Protein AF-W2N3L4-F1 (afdb_monomer)

InterPro domains:
  IPR024752 Myb/SANT-like domain [PF12776] (2-59)

Foldseek 3Di:
DVVVCVVVVHDDDPVRVVVVVVVVVLVVVVVVVQVVDPAWDADPVVRAIDHDPVSVVVVLVVVVVVDPDNVSVPDPPPPSPVVVVVPD

Mean predicted aligned error: 10.3 Å

pLDDT: mean 71.67, std 19.05, range [34.03, 95.69]

Structure (mmCIF, N/CA/C/O backbone):
data_AF-W2N3L4-F1
#
_entry.id   AF-W2N3L4-F1
#
loop_
_atom_site.group_PDB
_atom_site.id
_atom_site.type_symbol
_atom_site.label_atom_id
_atom_site.label_alt_id
_atom_site.label_comp_id
_atom_site.label_asym_id
_atom_site.label_entity_id
_atom_site.label_seq_id
_atom_site.pdbx_PDB_ins_code
_atom_site.Cartn_x
_atom_site.Cartn_y
_atom_site.Cartn_z
_atom_site.occupancy
_atom_site.B_iso_or_equiv
_atom_site.auth_seq_id
_atom_site.auth_comp_id
_atom_site.auth_asym_id
_atom_site.auth_atom_id
_atom_site.pdbx_PDB_model_num
ATOM 1 N N . LEU A 1 1 ? -16.926 6.044 14.383 1.00 85.56 1 LEU A N 1
ATOM 2 C CA . LEU A 1 1 ? -16.402 4.704 14.746 1.00 85.56 1 LEU A CA 1
ATOM 3 C C . LEU A 1 1 ? -17.504 3.650 14.687 1.00 85.56 1 LEU A C 1
ATOM 5 O O . LEU A 1 1 ? -17.391 2.758 13.864 1.00 85.56 1 LEU A O 1
ATOM 9 N N . ALA A 1 2 ? -18.583 3.789 15.469 1.00 89.62 2 ALA A N 1
ATOM 10 C CA . ALA A 1 2 ? -19.698 2.834 15.481 1.00 89.62 2 ALA A CA 1
ATOM 11 C C . ALA A 1 2 ? -20.339 2.609 14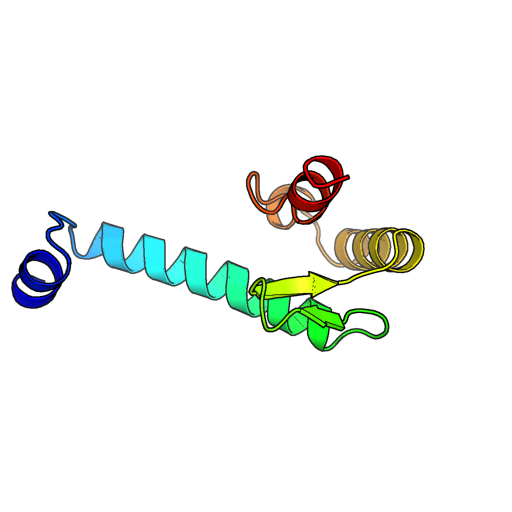.097 1.00 89.62 2 ALA A C 1
ATOM 13 O O . ALA A 1 2 ? -20.500 1.467 13.692 1.00 89.62 2 ALA A O 1
ATOM 14 N N . ALA A 1 3 ? -20.605 3.673 13.327 1.00 92.94 3 ALA A N 1
ATOM 15 C CA . ALA A 1 3 ? -21.162 3.550 11.974 1.00 92.94 3 ALA A CA 1
ATOM 16 C C . ALA A 1 3 ? -20.241 2.798 10.991 1.00 92.94 3 ALA A C 1
ATOM 18 O O . ALA A 1 3 ? -20.715 1.983 10.211 1.00 92.94 3 ALA A O 1
ATOM 19 N N . PHE A 1 4 ? -18.924 3.030 11.055 1.00 89.88 4 PHE A N 1
ATOM 20 C CA . PHE A 1 4 ? -17.939 2.298 10.247 1.00 89.88 4 PHE A CA 1
ATOM 21 C C . PHE A 1 4 ? -17.915 0.816 10.636 1.00 89.88 4 PHE A C 1
ATOM 23 O O . PHE A 1 4 ? -18.037 -0.059 9.786 1.00 89.88 4 PHE A O 1
ATOM 30 N N . ASN A 1 5 ? -17.815 0.548 11.937 1.00 92.00 5 ASN A N 1
ATOM 31 C CA . ASN A 1 5 ? -17.792 -0.803 12.480 1.00 92.00 5 ASN A CA 1
ATOM 32 C C . ASN A 1 5 ? -19.075 -1.575 12.134 1.00 92.00 5 ASN A C 1
ATOM 34 O O . ASN A 1 5 ? -18.986 -2.722 11.722 1.00 92.00 5 ASN A O 1
ATOM 38 N N . ASN A 1 6 ? -20.245 -0.935 12.201 1.00 95.06 6 ASN A N 1
ATOM 39 C CA . ASN A 1 6 ? -21.509 -1.545 11.791 1.00 95.06 6 ASN A CA 1
ATOM 40 C C . ASN A 1 6 ? -21.553 -1.784 10.270 1.00 95.06 6 ASN A C 1
ATOM 42 O O . ASN A 1 6 ? -21.765 -2.904 9.822 1.00 95.06 6 ASN A O 1
ATOM 46 N N . ARG A 1 7 ? -21.242 -0.766 9.458 1.00 94.94 7 ARG A N 1
ATOM 47 C CA . ARG A 1 7 ? -21.278 -0.879 7.990 1.00 94.94 7 ARG A CA 1
ATOM 48 C C . ARG A 1 7 ? -20.386 -1.998 7.453 1.00 94.94 7 ARG A C 1
ATOM 50 O O . ARG A 1 7 ? -20.788 -2.702 6.537 1.00 94.94 7 ARG A O 1
ATOM 57 N N . PHE A 1 8 ? -19.184 -2.139 8.002 1.00 90.38 8 PHE A N 1
ATOM 58 C CA . PHE A 1 8 ? -18.208 -3.130 7.546 1.00 90.38 8 PHE A CA 1
ATOM 59 C C . PHE A 1 8 ? -18.189 -4.396 8.408 1.00 90.38 8 PHE A C 1
ATOM 61 O O . PHE A 1 8 ? -17.314 -5.234 8.215 1.00 90.38 8 PHE A O 1
ATOM 68 N N . GLN A 1 9 ? -19.114 -4.528 9.367 1.00 93.44 9 GLN A N 1
ATOM 69 C CA . GLN A 1 9 ? -19.174 -5.650 10.311 1.00 93.44 9 GLN A CA 1
ATOM 70 C C . GLN A 1 9 ? -17.820 -5.914 11.002 1.00 93.44 9 GLN A C 1
ATOM 72 O O . GLN A 1 9 ? -17.367 -7.045 11.155 1.00 93.44 9 GLN A O 1
ATOM 77 N N . THR A 1 10 ? -17.142 -4.840 11.418 1.00 92.06 10 THR A N 1
ATOM 78 C CA . THR A 1 10 ? -15.834 -4.890 12.086 1.00 92.06 10 THR A CA 1
ATOM 79 C C . THR A 1 10 ? -15.909 -4.387 13.525 1.00 92.06 10 THR A C 1
ATOM 81 O O . THR A 1 10 ? -16.835 -3.683 13.918 1.00 92.06 10 THR A O 1
ATOM 84 N N . LYS A 1 11 ? -14.900 -4.718 14.337 1.00 92.25 11 LYS A N 1
ATOM 85 C CA . LYS A 1 11 ? -14.728 -4.190 15.701 1.00 92.25 11 LYS A CA 1
ATOM 86 C C . LYS A 1 11 ? -13.368 -3.510 15.844 1.00 92.25 11 LYS A C 1
ATOM 88 O O . LYS A 1 11 ? -12.542 -3.921 16.652 1.00 92.25 11 LYS A O 1
ATOM 93 N N . LEU A 1 12 ? -13.112 -2.494 15.019 1.00 92.44 12 LEU A N 1
ATOM 94 C CA . LEU A 1 12 ? -11.839 -1.773 15.041 1.00 92.44 12 LEU A CA 1
ATOM 95 C C . LEU A 1 12 ? -11.878 -0.576 15.992 1.00 92.44 12 LEU A C 1
ATOM 97 O O . LEU A 1 12 ? -12.894 0.112 16.125 1.00 92.44 12 LEU A O 1
ATOM 101 N N . SER A 1 13 ? -10.739 -0.296 16.620 1.00 95.69 13 SER A N 1
ATOM 102 C CA . SER A 1 13 ? -10.483 0.950 17.336 1.00 95.69 13 SER A CA 1
ATOM 103 C C . SER A 1 13 ? -10.104 2.072 16.363 1.00 95.69 13 SER A C 1
ATOM 105 O O . SER A 1 13 ? -9.666 1.836 15.232 1.00 95.69 13 SER A O 1
ATOM 107 N N . ARG A 1 14 ? -10.204 3.332 16.811 1.00 92.75 14 ARG A N 1
ATOM 108 C CA . ARG A 1 14 ? -9.749 4.487 16.013 1.00 92.75 14 ARG A CA 1
ATOM 109 C C . ARG A 1 14 ? -8.280 4.365 15.599 1.00 92.75 14 ARG A C 1
ATOM 111 O O . ARG A 1 14 ? -7.939 4.735 14.479 1.00 92.75 14 ARG A O 1
ATOM 118 N N . GLN A 1 15 ? -7.421 3.851 16.478 1.00 94.75 15 GLN A N 1
ATOM 119 C CA . GLN A 1 15 ? -5.995 3.691 16.196 1.00 94.75 15 GLN A CA 1
ATOM 120 C C . GLN A 1 15 ? -5.740 2.608 15.145 1.00 94.75 15 GLN A C 1
ATOM 122 O O . GLN A 1 15 ? -4.941 2.823 14.238 1.00 94.75 15 GLN A O 1
ATOM 127 N N . GLN A 1 16 ? -6.467 1.489 15.202 1.00 91.75 16 GLN A N 1
ATOM 128 C CA . GLN A 1 16 ? -6.370 0.431 14.193 1.00 91.75 16 GLN A CA 1
ATOM 129 C C . GLN A 1 16 ? -6.821 0.921 12.811 1.00 91.75 16 GLN A C 1
ATOM 131 O O . GLN A 1 16 ? -6.168 0.624 11.814 1.00 91.75 16 GLN A O 1
ATOM 136 N N . ILE A 1 17 ? -7.889 1.724 12.744 1.00 92.06 17 ILE A N 1
ATOM 137 C CA . ILE A 1 17 ? -8.333 2.347 11.487 1.00 92.06 17 ILE A CA 1
ATOM 138 C C . ILE A 1 17 ? -7.266 3.307 10.951 1.00 92.06 17 ILE A C 1
ATOM 140 O O . ILE A 1 17 ? -6.928 3.239 9.771 1.00 92.06 17 ILE A O 1
ATOM 144 N N . LYS A 1 18 ? -6.694 4.168 11.807 1.00 92.31 18 LYS A N 1
ATOM 145 C CA . LYS A 1 18 ? -5.603 5.073 11.409 1.00 92.31 18 LYS A CA 1
ATOM 146 C C . LYS A 1 18 ? -4.400 4.303 10.865 1.00 92.31 18 LYS A C 1
ATOM 148 O O . LYS A 1 18 ? -3.905 4.648 9.802 1.00 92.31 18 LYS A O 1
ATOM 153 N N . SER A 1 19 ? -3.968 3.250 11.556 1.00 90.44 19 SER A N 1
ATOM 154 C CA . SER A 1 19 ? -2.848 2.407 11.128 1.00 90.44 19 SER A CA 1
ATOM 155 C C . SER A 1 19 ? -3.104 1.771 9.757 1.00 90.44 19 SER A C 1
ATOM 157 O O . SER A 1 19 ? -2.262 1.883 8.868 1.00 90.44 19 SER A O 1
ATOM 159 N N . LYS A 1 20 ? -4.297 1.199 9.540 1.00 88.88 20 LYS A N 1
ATOM 160 C CA . LYS A 1 20 ? -4.693 0.645 8.235 1.00 88.88 20 LYS A CA 1
ATOM 161 C C . LYS A 1 20 ? -4.702 1.705 7.135 1.00 88.88 20 LYS A C 1
ATOM 163 O O . LYS A 1 20 ? -4.200 1.447 6.048 1.00 88.88 20 LYS A O 1
ATOM 168 N N . LEU A 1 21 ? -5.227 2.898 7.413 1.00 90.31 21 LEU A N 1
ATOM 169 C CA . LEU A 1 21 ? -5.229 3.996 6.446 1.00 90.31 21 LEU A CA 1
ATOM 170 C C . LEU A 1 21 ? -3.806 4.448 6.096 1.00 90.31 21 LEU A C 1
ATOM 172 O O . LEU A 1 21 ? -3.524 4.704 4.931 1.00 90.31 21 LEU A O 1
ATOM 176 N N . THR A 1 22 ? -2.906 4.531 7.076 1.00 85.88 22 THR A N 1
ATOM 177 C CA . THR A 1 22 ? -1.494 4.851 6.830 1.00 85.88 22 THR A CA 1
ATOM 178 C C . THR A 1 22 ? -0.830 3.793 5.953 1.00 85.88 22 THR A C 1
ATOM 180 O O . THR A 1 22 ? -0.143 4.152 5.002 1.00 85.88 22 THR A O 1
ATOM 183 N N . ALA A 1 23 ? -1.078 2.507 6.214 1.00 82.50 23 ALA A N 1
ATOM 184 C CA . ALA A 1 23 ? -0.562 1.424 5.380 1.00 82.50 23 ALA A CA 1
ATOM 185 C C . ALA A 1 23 ? -1.093 1.512 3.938 1.00 82.50 23 ALA A C 1
ATOM 187 O O . ALA A 1 23 ? -0.309 1.465 2.995 1.00 82.50 23 ALA A O 1
ATOM 188 N N . LEU A 1 24 ? -2.403 1.726 3.760 1.00 85.00 24 LEU A N 1
ATOM 189 C CA . LEU A 1 24 ? -3.016 1.893 2.436 1.00 85.00 24 LEU A CA 1
ATOM 190 C C . LEU A 1 24 ? -2.450 3.098 1.680 1.00 85.00 24 LEU A C 1
ATOM 192 O O . LEU A 1 24 ? -2.174 2.997 0.489 1.00 85.00 24 LEU A O 1
ATOM 196 N N . LYS A 1 25 ? -2.232 4.224 2.369 1.00 84.62 25 LYS A N 1
ATOM 197 C CA . LYS A 1 25 ? -1.567 5.395 1.785 1.00 84.62 25 LYS A CA 1
ATOM 198 C C . LYS A 1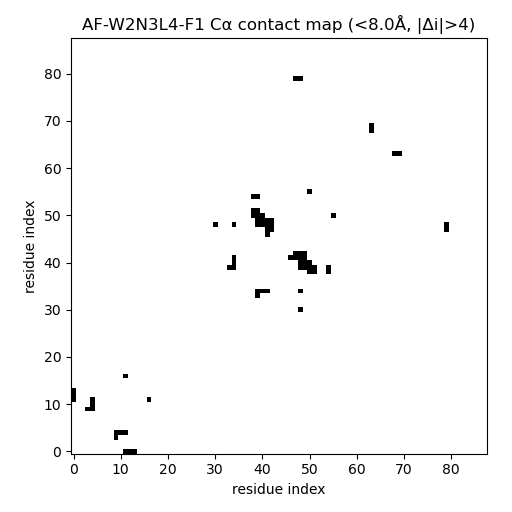 25 ? -0.148 5.067 1.329 1.00 84.62 25 LYS A C 1
ATOM 200 O O . LYS A 1 25 ? 0.227 5.484 0.243 1.00 84.62 25 LYS A O 1
ATOM 205 N N . GLY A 1 26 ? 0.614 4.313 2.123 1.00 80.56 26 GLY A N 1
ATOM 206 C CA . GLY A 1 26 ? 1.955 3.861 1.745 1.00 80.56 26 GLY A CA 1
ATOM 207 C C . GLY A 1 26 ? 1.941 3.044 0.454 1.00 80.56 26 GLY A C 1
ATOM 208 O O . GLY A 1 26 ? 2.659 3.377 -0.482 1.00 80.56 26 GLY A O 1
ATOM 209 N N . ILE A 1 27 ? 1.057 2.044 0.377 1.00 79.06 27 ILE A N 1
ATOM 210 C CA . ILE A 1 27 ? 0.892 1.196 -0.814 1.00 79.06 27 ILE A CA 1
ATOM 211 C C . ILE A 1 27 ? 0.513 2.040 -2.036 1.00 79.06 27 ILE A C 1
ATOM 213 O O . ILE A 1 27 ? 1.137 1.909 -3.085 1.00 79.06 27 ILE A O 1
ATOM 217 N N . TYR A 1 28 ? -0.473 2.930 -1.895 1.00 82.06 28 TYR A N 1
ATOM 218 C CA . TYR A 1 28 ? -0.897 3.814 -2.980 1.00 82.06 28 TYR A CA 1
ATOM 219 C C . TYR A 1 28 ? 0.251 4.693 -3.482 1.00 82.06 28 TYR A C 1
ATOM 221 O O . TYR A 1 28 ? 0.489 4.752 -4.684 1.00 82.06 28 TYR A O 1
ATOM 229 N N . THR A 1 29 ? 0.988 5.343 -2.579 1.00 82.31 29 THR A N 1
ATOM 230 C CA . THR A 1 29 ? 2.121 6.197 -2.954 1.00 82.31 29 THR A CA 1
ATOM 231 C C . THR A 1 29 ? 3.203 5.400 -3.678 1.00 82.31 29 THR A C 1
ATOM 233 O O . THR A 1 29 ? 3.748 5.888 -4.663 1.00 82.31 29 THR A O 1
ATOM 236 N N . SER A 1 30 ? 3.491 4.170 -3.241 1.00 79.00 30 SER A N 1
ATOM 237 C CA . SER A 1 30 ? 4.451 3.294 -3.919 1.00 79.00 30 SER A CA 1
ATOM 238 C C . SER A 1 30 ? 3.993 2.906 -5.324 1.00 79.00 30 SER A C 1
ATOM 240 O O . SER A 1 30 ? 4.770 3.038 -6.263 1.00 79.00 30 SER A O 1
ATOM 242 N N . ILE A 1 31 ? 2.735 2.481 -5.491 1.00 80.75 31 ILE A N 1
ATOM 243 C CA . ILE A 1 31 ? 2.180 2.150 -6.813 1.00 80.75 31 ILE A CA 1
ATOM 244 C C . ILE A 1 31 ? 2.191 3.388 -7.712 1.00 80.75 31 ILE A C 1
ATOM 246 O O . ILE A 1 31 ? 2.613 3.305 -8.860 1.00 80.75 31 ILE A O 1
ATOM 250 N N . LYS A 1 32 ? 1.791 4.551 -7.189 1.00 84.06 32 LYS A N 1
ATOM 251 C CA . LYS A 1 32 ? 1.789 5.801 -7.950 1.00 84.06 32 LYS A CA 1
ATOM 252 C C . LYS A 1 32 ? 3.196 6.183 -8.415 1.00 84.06 32 LYS A C 1
ATOM 254 O O . LYS A 1 32 ? 3.366 6.492 -9.584 1.00 84.06 32 LYS A O 1
ATOM 259 N N . ALA A 1 33 ? 4.199 6.072 -7.544 1.00 81.62 33 ALA A N 1
ATOM 260 C CA . ALA A 1 33 ? 5.593 6.325 -7.901 1.00 81.62 33 ALA A CA 1
ATOM 261 C C . ALA A 1 33 ? 6.133 5.347 -8.960 1.00 81.62 33 ALA A C 1
ATOM 263 O O . ALA A 1 33 ? 6.936 5.751 -9.794 1.00 81.62 33 ALA A O 1
ATOM 264 N N . MET A 1 34 ? 5.701 4.079 -8.944 1.00 81.56 34 MET A N 1
ATOM 265 C CA . MET A 1 34 ? 6.033 3.121 -10.008 1.00 81.56 34 MET A CA 1
ATOM 266 C C . MET A 1 34 ? 5.373 3.519 -11.327 1.00 81.56 34 MET A C 1
ATOM 268 O O . MET A 1 34 ? 6.054 3.593 -12.337 1.00 81.56 34 MET A O 1
ATOM 272 N N . LEU A 1 35 ? 4.074 3.829 -11.319 1.00 83.56 35 LEU A N 1
ATOM 273 C CA . LEU A 1 35 ? 3.343 4.232 -12.527 1.00 83.56 35 LEU A CA 1
ATOM 274 C C . LEU A 1 35 ? 3.816 5.575 -13.105 1.00 83.56 35 LEU A C 1
ATOM 276 O O . LEU A 1 35 ? 3.657 5.811 -14.298 1.00 83.56 35 LEU A O 1
ATOM 280 N N . ASP A 1 36 ? 4.390 6.451 -12.278 1.00 85.69 36 ASP A N 1
ATOM 281 C CA . ASP A 1 36 ? 5.029 7.693 -12.727 1.00 85.69 36 ASP A CA 1
ATOM 282 C C . ASP A 1 36 ? 6.439 7.451 -13.308 1.00 85.69 36 ASP A C 1
ATOM 284 O O . ASP A 1 36 ? 6.968 8.307 -14.021 1.00 85.69 36 ASP A O 1
ATOM 288 N N . ALA A 1 37 ? 7.057 6.296 -13.032 1.00 80.25 37 ALA A N 1
ATOM 289 C CA . ALA A 1 37 ? 8.317 5.882 -13.638 1.00 80.25 37 ALA A CA 1
ATOM 290 C C . ALA A 1 37 ? 8.085 5.208 -15.004 1.00 80.25 37 ALA A C 1
ATOM 292 O O . ALA A 1 37 ? 7.082 4.537 -15.246 1.00 80.25 37 ALA A O 1
ATOM 293 N N . SER A 1 38 ? 9.040 5.357 -15.925 1.00 76.56 38 SER A N 1
ATOM 294 C CA . SER A 1 38 ? 8.939 4.746 -17.254 1.00 76.56 38 SER A CA 1
ATOM 295 C C . SER A 1 38 ? 9.021 3.218 -17.194 1.00 76.56 38 SER A C 1
ATOM 297 O O . SER A 1 38 ? 9.903 2.675 -16.531 1.00 76.56 38 SER A O 1
ATOM 299 N N . GLY A 1 39 ? 8.177 2.532 -17.967 1.00 78.94 39 GLY A N 1
ATOM 300 C CA . GLY A 1 39 ? 8.226 1.072 -18.132 1.00 78.94 39 GLY A CA 1
ATOM 301 C C . GLY A 1 39 ? 7.336 0.280 -17.168 1.00 78.94 39 GLY A C 1
ATOM 302 O O . GLY A 1 39 ? 7.338 -0.949 -17.222 1.00 78.94 39 GLY A O 1
ATOM 303 N N . PHE A 1 40 ? 6.550 0.969 -16.338 1.00 79.19 40 PHE A N 1
ATOM 304 C CA . PHE A 1 40 ? 5.475 0.379 -15.546 1.00 79.19 40 PHE A CA 1
ATOM 305 C C . PHE A 1 40 ? 4.122 0.616 -16.220 1.00 79.19 40 PHE A C 1
ATOM 307 O O . PHE A 1 40 ? 3.798 1.729 -16.628 1.00 79.19 40 PHE A O 1
ATOM 314 N N . GLY A 1 41 ? 3.328 -0.442 -16.326 1.00 79.94 41 GLY A N 1
ATOM 315 C CA . GLY A 1 41 ? 1.934 -0.412 -16.747 1.00 79.94 41 GLY A CA 1
ATOM 316 C C . GLY A 1 41 ? 0.998 -0.778 -15.599 1.00 79.94 41 GLY A C 1
ATOM 317 O O . GLY A 1 41 ? 1.424 -1.184 -14.516 1.00 79.94 41 GLY A O 1
ATOM 318 N N . TRP A 1 42 ? -0.299 -0.669 -15.855 1.00 84.25 42 TRP A N 1
ATOM 319 C CA . TRP A 1 42 ? -1.353 -1.035 -14.918 1.00 84.25 42 TRP A CA 1
ATOM 320 C C . TRP A 1 42 ? -2.343 -1.975 -15.605 1.00 84.25 42 TRP A C 1
ATOM 322 O O . TRP A 1 42 ? -2.736 -1.735 -16.743 1.00 84.25 42 TRP A O 1
ATOM 332 N N . ASP A 1 43 ? -2.707 -3.056 -14.924 1.00 79.12 43 ASP A N 1
ATOM 333 C CA . ASP A 1 43 ? -3.779 -3.964 -15.323 1.00 79.12 43 ASP A CA 1
ATOM 334 C C . ASP A 1 43 ? -5.058 -3.540 -14.590 1.00 79.12 43 ASP A C 1
ATOM 336 O O . ASP A 1 43 ? -5.178 -3.754 -13.380 1.00 79.12 43 ASP A O 1
ATOM 340 N N . ASP A 1 44 ? -5.995 -2.917 -15.308 1.00 77.62 44 ASP A N 1
ATOM 341 C CA . ASP A 1 44 ? -7.262 -2.429 -14.747 1.00 77.62 44 ASP A CA 1
ATOM 342 C C . ASP A 1 44 ? -8.207 -3.554 -14.306 1.00 77.62 44 ASP A C 1
ATOM 344 O O . ASP A 1 44 ? -8.992 -3.370 -13.377 1.00 77.62 44 ASP A O 1
ATOM 348 N N . GLU A 1 45 ? -8.138 -4.735 -14.927 1.00 77.69 45 GLU A N 1
ATOM 349 C CA . GLU A 1 45 ? -9.004 -5.858 -14.558 1.00 77.69 45 GLU A CA 1
ATOM 350 C C . GLU A 1 45 ? -8.535 -6.489 -13.249 1.00 77.69 45 GLU A C 1
ATOM 352 O O . GLU A 1 45 ? -9.321 -6.793 -12.345 1.00 77.69 45 GLU A O 1
ATOM 357 N N . ARG A 1 46 ? -7.221 -6.674 -13.131 1.00 73.50 46 ARG A N 1
ATOM 358 C CA . ARG A 1 46 ? -6.604 -7.369 -11.997 1.00 73.50 46 ARG A CA 1
ATOM 359 C C . ARG A 1 46 ? -6.140 -6.425 -10.899 1.00 73.50 46 ARG A C 1
ATOM 361 O O . ARG A 1 46 ? -5.817 -6.893 -9.810 1.00 73.50 46 ARG A O 1
ATOM 368 N N . HIS A 1 47 ? -6.1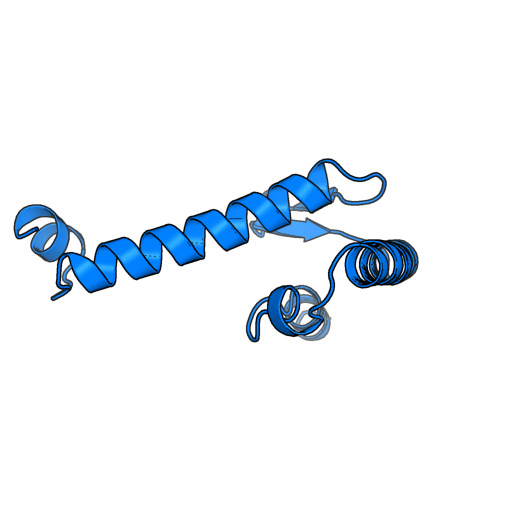54 -5.120 -11.157 1.00 76.50 47 HIS A N 1
ATOM 369 C CA . HIS A 1 47 ? -5.676 -4.069 -10.266 1.00 76.50 47 HIS A CA 1
ATOM 370 C C . HIS A 1 47 ? -4.230 -4.312 -9.797 1.00 76.50 47 HIS A C 1
ATOM 372 O O . HIS A 1 47 ? -3.925 -4.237 -8.601 1.00 76.50 47 HIS A O 1
ATOM 378 N N . VAL A 1 48 ? -3.337 -4.639 -10.739 1.00 74.25 48 VAL A N 1
ATOM 379 C CA . VAL A 1 48 ? -1.912 -4.912 -10.478 1.00 74.25 48 VAL A CA 1
ATOM 380 C C . VAL A 1 48 ? -0.997 -4.116 -11.404 1.00 74.25 48 VAL A C 1
ATOM 382 O O . VAL A 1 48 ? -1.367 -3.752 -12.516 1.00 74.25 48 VAL A O 1
ATOM 385 N N . VAL A 1 49 ? 0.232 -3.869 -10.949 1.00 76.50 49 VAL A N 1
ATOM 386 C CA . VAL A 1 49 ? 1.274 -3.239 -11.767 1.00 76.50 49 VAL A CA 1
ATOM 387 C C . VAL A 1 49 ? 1.865 -4.274 -12.725 1.00 76.50 49 VAL A C 1
ATOM 389 O O . VAL A 1 49 ? 2.295 -5.345 -12.296 1.00 76.50 49 VAL A O 1
ATOM 392 N N . LEU A 1 50 ? 1.909 -3.943 -14.012 1.00 73.56 50 LEU A N 1
ATOM 393 C CA . LEU A 1 50 ? 2.572 -4.729 -15.049 1.00 73.56 50 LEU A CA 1
ATOM 394 C C . LEU A 1 50 ? 3.969 -4.161 -15.281 1.00 73.56 50 LEU A C 1
ATOM 396 O O . LEU A 1 50 ? 4.124 -2.964 -15.502 1.00 73.56 50 LEU A O 1
ATOM 400 N N . VAL A 1 51 ? 4.998 -4.999 -15.236 1.00 76.81 51 VAL A N 1
ATOM 401 C CA . VAL A 1 51 ? 6.380 -4.550 -15.429 1.00 76.81 51 VAL A CA 1
ATOM 402 C C . VAL A 1 51 ? 7.229 -5.691 -15.976 1.00 76.81 51 VAL A C 1
ATOM 404 O O . VAL A 1 51 ? 7.025 -6.849 -15.614 1.00 76.81 51 VAL A O 1
ATOM 407 N N . HIS A 1 52 ? 8.167 -5.369 -16.866 1.00 73.75 52 HIS A N 1
ATOM 408 C CA . HIS A 1 52 ? 9.167 -6.326 -17.336 1.00 73.75 52 HIS A CA 1
ATOM 409 C C . HIS A 1 52 ? 10.276 -6.494 -16.288 1.00 73.75 52 HIS A C 1
ATOM 411 O O . HIS A 1 52 ? 10.689 -5.509 -15.674 1.00 73.75 52 HIS A O 1
ATOM 417 N N . ASP A 1 53 ? 10.807 -7.708 -16.123 1.00 72.06 53 ASP A N 1
ATOM 418 C CA . ASP A 1 53 ? 11.805 -8.021 -15.087 1.00 72.06 53 ASP A CA 1
ATOM 419 C C . ASP A 1 53 ? 13.016 -7.066 -15.113 1.00 72.06 53 ASP A C 1
ATOM 421 O O . ASP A 1 53 ? 13.459 -6.600 -14.068 1.00 72.06 53 ASP A O 1
ATOM 425 N N . SER A 1 54 ? 13.487 -6.674 -16.303 1.00 74.44 54 SER A N 1
ATOM 426 C CA . SER A 1 54 ? 14.603 -5.723 -16.438 1.00 74.44 54 SER A CA 1
ATOM 427 C C . SER A 1 54 ? 14.287 -4.321 -15.901 1.00 74.44 54 SER A C 1
ATOM 429 O O . SER A 1 54 ? 15.139 -3.691 -15.284 1.00 74.44 54 SER A O 1
ATOM 431 N N . VAL A 1 55 ? 13.058 -3.833 -16.107 1.00 74.62 55 VAL A N 1
ATOM 432 C CA . VAL A 1 55 ? 12.611 -2.519 -15.612 1.00 74.62 55 VAL A CA 1
ATOM 433 C C . VAL A 1 55 ? 12.455 -2.561 -14.094 1.00 74.62 55 VAL A C 1
ATOM 435 O O . VAL A 1 55 ? 12.825 -1.611 -13.408 1.00 74.62 55 VAL A O 1
ATOM 438 N N . TRP A 1 56 ? 11.950 -3.677 -13.561 1.00 79.25 56 TRP A N 1
ATOM 439 C CA . TRP A 1 56 ? 11.851 -3.890 -12.120 1.00 79.25 56 TRP A CA 1
ATOM 440 C C . TRP A 1 56 ? 13.228 -3.903 -11.450 1.00 79.25 56 TRP A C 1
ATOM 442 O O . TRP A 1 56 ? 13.428 -3.196 -10.463 1.00 79.25 56 TRP A O 1
ATOM 452 N N . ASP A 1 57 ? 14.187 -4.653 -11.996 1.00 74.00 57 ASP A N 1
ATOM 453 C CA . ASP A 1 57 ? 15.538 -4.748 -11.439 1.00 74.00 57 ASP A CA 1
ATOM 454 C C . ASP A 1 57 ? 16.248 -3.389 -11.423 1.00 74.00 57 ASP A C 1
ATOM 456 O O . ASP A 1 57 ? 16.905 -3.041 -10.439 1.00 74.00 57 ASP A O 1
ATOM 460 N N . ASP A 1 58 ? 16.095 -2.589 -12.478 1.00 77.62 58 ASP A N 1
ATOM 461 C CA . ASP A 1 58 ? 16.688 -1.253 -12.541 1.00 77.62 58 ASP A CA 1
ATOM 462 C C . ASP A 1 58 ? 15.983 -0.263 -11.609 1.00 77.62 58 ASP A C 1
ATOM 464 O O . ASP A 1 58 ? 16.649 0.493 -10.896 1.00 77.62 58 ASP A O 1
ATOM 468 N N . TYR A 1 59 ? 14.652 -0.319 -11.523 1.00 74.88 59 TYR A N 1
ATOM 469 C CA . TYR A 1 59 ? 13.886 0.486 -10.574 1.00 74.88 59 TYR A CA 1
ATOM 470 C C . TYR A 1 59 ? 14.272 0.178 -9.126 1.00 74.88 59 TYR A C 1
ATOM 472 O O . TYR A 1 59 ? 14.501 1.095 -8.337 1.00 74.88 59 TYR A O 1
ATOM 480 N N . VAL A 1 60 ? 14.405 -1.105 -8.774 1.00 71.69 60 VAL A N 1
ATOM 481 C CA . VAL A 1 60 ? 14.833 -1.528 -7.437 1.00 71.69 60 VAL A CA 1
ATOM 482 C C . VAL A 1 60 ? 16.245 -1.031 -7.148 1.00 71.69 60 VAL A C 1
ATOM 484 O O . VAL A 1 60 ? 16.465 -0.481 -6.074 1.00 71.69 60 VAL A O 1
ATOM 487 N N . LYS A 1 61 ? 17.194 -1.124 -8.089 1.00 72.00 61 LYS A N 1
ATOM 488 C CA . LYS A 1 61 ? 18.542 -0.558 -7.895 1.00 72.00 61 LYS A CA 1
ATOM 489 C C . LYS A 1 61 ? 18.486 0.942 -7.616 1.00 72.00 61 LYS A C 1
ATOM 491 O O . LYS A 1 61 ? 19.056 1.386 -6.626 1.00 72.00 61 LYS A O 1
ATOM 496 N N . VAL A 1 62 ? 17.775 1.719 -8.433 1.00 70.12 62 VAL A N 1
ATOM 497 C CA . VAL A 1 62 ? 17.648 3.176 -8.254 1.00 70.12 62 VAL A CA 1
ATOM 498 C C . VAL A 1 62 ? 17.013 3.501 -6.899 1.00 70.12 62 VAL A C 1
ATOM 500 O O . VAL A 1 62 ? 17.545 4.295 -6.125 1.00 70.12 62 VAL A O 1
ATOM 503 N N . GLN A 1 63 ? 15.923 2.824 -6.548 1.00 67.94 63 GLN A N 1
ATOM 504 C CA . GLN A 1 63 ? 15.206 3.063 -5.302 1.00 67.94 63 GLN A CA 1
ATOM 505 C C . GLN A 1 63 ? 16.014 2.636 -4.053 1.00 67.94 63 GLN A C 1
ATOM 507 O O . GLN A 1 63 ? 15.929 3.283 -3.005 1.00 67.94 63 GLN A O 1
ATOM 512 N N . LEU A 1 64 ? 16.839 1.588 -4.154 1.00 61.09 64 LEU A N 1
ATOM 513 C CA . LEU A 1 64 ? 17.767 1.166 -3.097 1.00 61.09 64 LEU A CA 1
ATOM 514 C C . LEU A 1 64 ? 18.958 2.123 -2.942 1.00 61.09 64 LEU A C 1
ATOM 516 O O . LEU A 1 64 ? 19.447 2.298 -1.830 1.00 61.09 64 LEU A O 1
ATOM 520 N N . LEU A 1 65 ? 19.398 2.786 -4.015 1.00 58.38 65 LEU A N 1
ATOM 521 C CA . LEU A 1 65 ? 20.471 3.787 -3.964 1.00 58.38 65 LEU A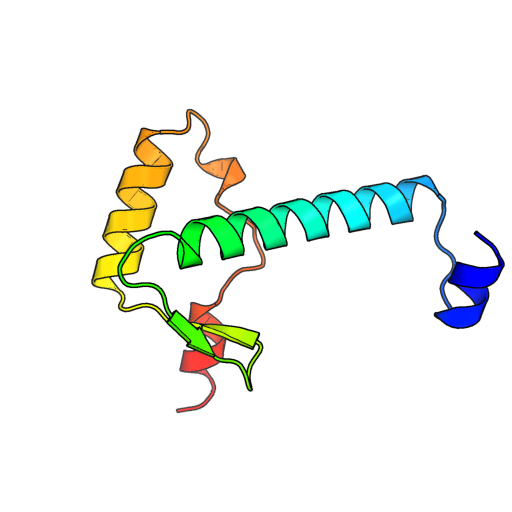 CA 1
ATOM 522 C C . LEU A 1 65 ? 20.008 5.114 -3.344 1.00 58.38 65 LEU A C 1
ATOM 524 O O . LEU A 1 65 ? 20.807 5.820 -2.731 1.00 58.38 65 LEU A O 1
ATOM 528 N N . HIS A 1 66 ? 18.720 5.445 -3.460 1.00 55.47 66 HIS A N 1
ATOM 529 C CA . HIS A 1 66 ? 18.150 6.679 -2.912 1.00 55.47 66 HIS A CA 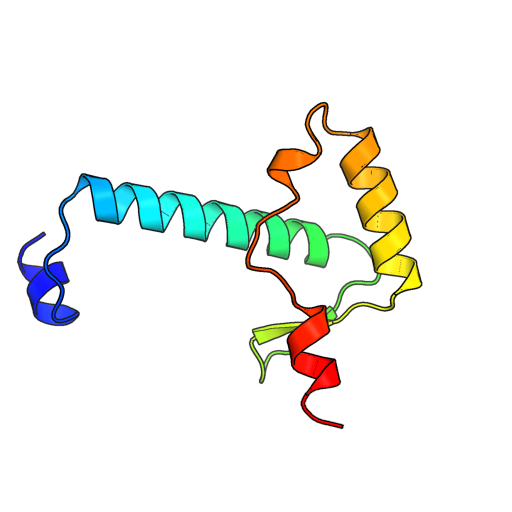1
ATOM 530 C C . HIS A 1 66 ? 17.639 6.564 -1.465 1.00 55.47 66 HIS A C 1
ATOM 532 O O . HIS A 1 66 ? 17.298 7.587 -0.869 1.00 55.47 66 HIS A O 1
ATOM 538 N N . THR A 1 67 ? 17.593 5.368 -0.859 1.00 47.03 67 THR A N 1
ATOM 539 C CA . THR A 1 67 ? 17.080 5.197 0.513 1.00 47.03 67 THR A CA 1
ATOM 540 C C . THR A 1 67 ? 18.047 4.418 1.406 1.00 47.03 67 THR A C 1
ATOM 542 O O . THR A 1 67 ? 18.442 3.297 1.117 1.00 47.03 67 THR A O 1
ATOM 545 N N . THR A 1 68 ? 18.401 4.993 2.556 1.00 47.69 68 THR A N 1
ATOM 546 C CA . THR A 1 68 ? 19.332 4.423 3.553 1.00 47.69 68 THR A CA 1
ATOM 547 C C . THR A 1 68 ? 18.754 3.232 4.344 1.00 47.69 68 THR A C 1
ATOM 549 O O . THR A 1 68 ? 19.246 2.889 5.416 1.00 47.69 68 THR A O 1
ATOM 552 N N . SER A 1 69 ? 17.666 2.608 3.883 1.00 43.88 69 SER A N 1
ATOM 553 C CA . SER A 1 69 ? 17.038 1.456 4.544 1.00 43.88 69 SER A CA 1
ATOM 554 C C . SER A 1 69 ? 16.239 0.623 3.546 1.00 43.88 69 SER A C 1
ATOM 556 O O . SER A 1 69 ? 15.077 0.914 3.258 1.00 43.88 69 SER A O 1
ATOM 558 N N . ILE A 1 70 ? 16.874 -0.452 3.084 1.00 43.78 70 ILE A N 1
ATOM 559 C CA . ILE A 1 70 ? 16.329 -1.500 2.208 1.00 43.78 70 ILE A CA 1
ATOM 560 C C . ILE A 1 70 ? 14.996 -2.060 2.757 1.00 43.78 70 ILE A C 1
ATOM 562 O O . ILE A 1 70 ? 14.068 -2.352 2.000 1.00 43.78 70 ILE A O 1
ATOM 566 N N . ASP A 1 71 ? 14.843 -2.096 4.084 1.00 41.62 71 ASP A N 1
ATOM 567 C CA . ASP A 1 71 ? 13.679 -2.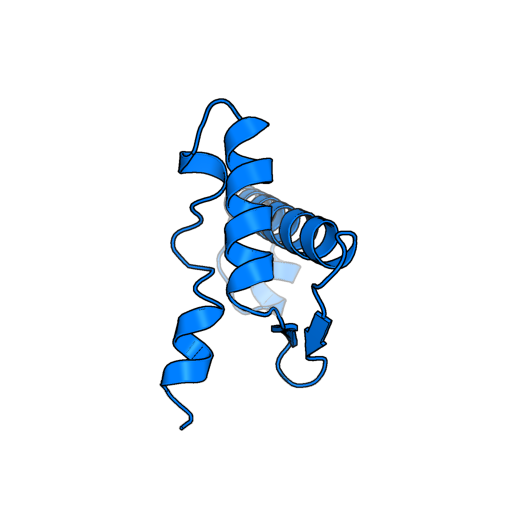658 4.781 1.00 41.62 71 ASP A CA 1
ATOM 568 C C . ASP A 1 71 ? 12.368 -1.872 4.600 1.00 41.62 71 ASP A C 1
ATOM 570 O O . ASP A 1 71 ? 11.294 -2.397 4.882 1.00 41.62 71 ASP A O 1
ATOM 574 N N . LYS A 1 72 ? 12.408 -0.616 4.125 1.00 40.06 72 LYS A N 1
ATOM 5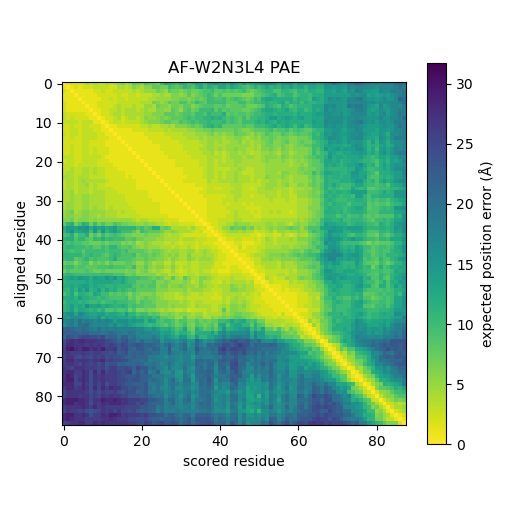75 C CA . LYS A 1 72 ? 11.187 0.193 3.907 1.00 40.06 72 LYS A CA 1
ATOM 576 C C . LYS A 1 72 ? 10.533 -0.016 2.542 1.00 40.06 72 LYS A C 1
ATOM 578 O O . LYS A 1 72 ? 9.402 0.423 2.341 1.00 40.06 72 LYS A O 1
ATOM 583 N N . LEU A 1 73 ? 11.237 -0.660 1.614 1.00 40.66 73 LEU A N 1
ATOM 584 C CA . LEU A 1 73 ? 10.733 -1.008 0.280 1.00 40.66 73 LEU A CA 1
ATOM 585 C C . LEU A 1 73 ? 10.422 -2.496 0.171 1.00 40.66 73 LEU A C 1
ATOM 587 O O . LE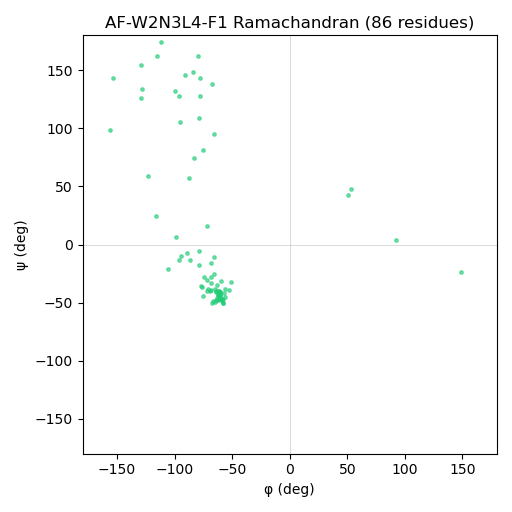U A 1 73 ? 9.600 -2.901 -0.650 1.00 40.66 73 LEU A O 1
ATOM 591 N N . TYR A 1 74 ? 11.015 -3.300 1.053 1.00 40.62 74 TYR A N 1
ATOM 592 C CA . TYR A 1 74 ? 10.594 -4.666 1.285 1.00 40.62 74 TYR A CA 1
ATOM 593 C C . TYR A 1 74 ? 9.305 -4.677 2.115 1.00 40.62 74 TYR A C 1
ATOM 595 O O . TYR A 1 74 ? 9.313 -4.858 3.329 1.00 40.62 74 TYR A O 1
ATOM 603 N N . TYR A 1 75 ? 8.166 -4.473 1.453 1.00 39.28 75 TYR A N 1
ATOM 604 C CA . TYR A 1 75 ? 6.871 -4.808 2.036 1.00 39.28 75 TYR A CA 1
ATOM 605 C C . TYR A 1 75 ? 6.650 -6.321 1.899 1.00 39.28 75 TYR A C 1
ATOM 607 O O . TYR A 1 75 ? 6.398 -6.793 0.783 1.00 39.28 75 TYR A O 1
ATOM 615 N N . PRO A 1 76 ? 6.700 -7.108 2.994 1.00 36.88 76 PRO A N 1
ATOM 616 C CA . PRO A 1 76 ? 6.334 -8.517 2.953 1.00 36.88 76 PRO A CA 1
ATOM 617 C C . PRO A 1 76 ? 4.834 -8.613 2.646 1.00 36.88 76 PRO A C 1
ATOM 619 O O . PRO A 1 76 ? 3.990 -8.468 3.525 1.00 36.88 76 PRO A O 1
ATOM 622 N N . GLY A 1 77 ? 4.495 -8.786 1.370 1.00 36.41 77 GLY A N 1
ATOM 623 C CA . GLY A 1 77 ? 3.108 -8.892 0.911 1.00 36.41 77 GLY A CA 1
ATOM 624 C C . GLY A 1 77 ? 2.855 -8.359 -0.497 1.00 36.41 77 GLY A C 1
ATOM 625 O O . GLY A 1 77 ? 1.942 -8.841 -1.157 1.00 36.41 77 GLY A O 1
ATOM 626 N N . LEU A 1 78 ? 3.685 -7.447 -1.011 1.00 42.50 78 LEU A N 1
ATOM 627 C CA . LEU A 1 78 ? 3.602 -6.982 -2.403 1.00 42.50 78 LEU A CA 1
ATOM 628 C C . LEU A 1 78 ? 4.428 -7.891 -3.324 1.00 42.50 78 LEU A C 1
ATOM 630 O O . LEU A 1 78 ? 5.337 -7.462 -4.026 1.00 42.50 78 LEU A O 1
ATOM 634 N N . LYS A 1 79 ? 4.106 -9.190 -3.319 1.00 45.12 79 LYS A N 1
ATOM 635 C CA . LYS A 1 79 ? 4.574 -10.123 -4.350 1.00 45.12 79 LYS A CA 1
ATOM 636 C C . LYS A 1 79 ? 3.647 -10.024 -5.562 1.00 45.12 79 LYS A C 1
ATOM 638 O O . LYS A 1 79 ? 2.839 -10.914 -5.801 1.00 45.12 79 LYS A O 1
ATOM 643 N N . ILE A 1 80 ? 3.780 -8.946 -6.334 1.00 46.12 80 ILE A N 1
ATOM 644 C CA . ILE A 1 80 ? 3.084 -8.800 -7.626 1.00 46.12 80 ILE A CA 1
ATOM 645 C C . ILE A 1 80 ? 3.495 -9.945 -8.579 1.00 46.12 80 ILE A C 1
ATOM 647 O O . ILE A 1 80 ? 2.671 -10.469 -9.322 1.00 46.12 80 ILE A O 1
ATOM 651 N N . ARG A 1 81 ? 4.735 -10.444 -8.449 1.00 43.75 81 ARG A N 1
ATOM 652 C CA . ARG A 1 81 ? 5.286 -11.550 -9.249 1.00 43.75 81 ARG A CA 1
ATOM 653 C C . ARG A 1 81 ? 4.645 -12.920 -8.976 1.00 43.75 81 ARG A C 1
ATOM 655 O O . ARG A 1 81 ? 4.369 -13.654 -9.915 1.00 43.75 81 ARG A O 1
ATOM 662 N N . SER A 1 82 ? 4.328 -13.266 -7.721 1.00 39.97 82 SER A N 1
ATOM 663 C CA . SER A 1 82 ? 3.843 -14.627 -7.405 1.00 39.97 82 SER A CA 1
ATOM 664 C C . SER A 1 82 ? 2.372 -14.866 -7.738 1.00 39.97 82 SER A C 1
ATOM 666 O O . SER A 1 82 ? 1.888 -15.982 -7.561 1.00 39.97 82 SER A O 1
ATOM 668 N N . PHE A 1 83 ? 1.636 -13.835 -8.159 1.00 39.22 83 PHE A N 1
ATOM 669 C CA . PHE A 1 83 ? 0.284 -14.041 -8.667 1.00 39.22 83 PHE A CA 1
ATOM 670 C C . PHE A 1 83 ? 0.331 -14.617 -10.088 1.00 39.22 83 PHE A C 1
ATOM 672 O O . PHE A 1 83 ? -0.458 -15.500 -10.400 1.00 39.22 83 PHE A O 1
ATOM 679 N N . TYR A 1 84 ? 1.296 -14.197 -10.914 1.00 42.44 84 TYR A N 1
ATOM 680 C CA . TYR A 1 84 ? 1.378 -14.606 -12.319 1.00 42.44 84 TYR A CA 1
ATOM 681 C C . TYR A 1 84 ? 1.918 -16.029 -12.515 1.00 42.44 84 TYR A C 1
ATOM 683 O O . TYR A 1 84 ? 1.395 -16.762 -13.351 1.00 42.44 84 TYR A O 1
ATOM 691 N N . ASP A 1 85 ? 2.864 -16.474 -11.682 1.00 45.03 85 ASP A N 1
ATOM 692 C CA . ASP A 1 85 ? 3.402 -17.846 -11.747 1.00 45.03 85 ASP A CA 1
ATOM 693 C C . ASP A 1 85 ? 2.366 -18.937 -11.394 1.00 45.03 85 ASP A C 1
ATOM 695 O O . ASP A 1 85 ? 2.620 -20.121 -11.595 1.00 45.03 85 ASP A O 1
ATOM 699 N N . ARG A 1 86 ? 1.186 -18.564 -10.871 1.00 40.59 86 ARG A N 1
ATOM 700 C CA . ARG A 1 86 ? 0.113 -19.498 -10.481 1.00 40.59 86 ARG A CA 1
ATOM 701 C C . ARG A 1 86 ? -0.969 -19.702 -11.551 1.00 40.59 86 ARG A C 1
ATOM 703 O O . ARG A 1 86 ? -1.766 -20.625 -11.413 1.00 40.59 86 ARG A O 1
ATOM 710 N N . PHE A 1 87 ? -1.023 -18.859 -12.584 1.00 34.03 87 PHE A N 1
ATOM 711 C CA . PHE A 1 87 ? -2.057 -18.903 -13.633 1.00 34.03 87 PHE A CA 1
ATOM 712 C C . PHE A 1 87 ? -1.498 -19.224 -15.028 1.00 34.03 87 PHE A C 1
ATOM 714 O O . PHE A 1 87 ? -2.116 -18.869 -16.032 1.00 34.0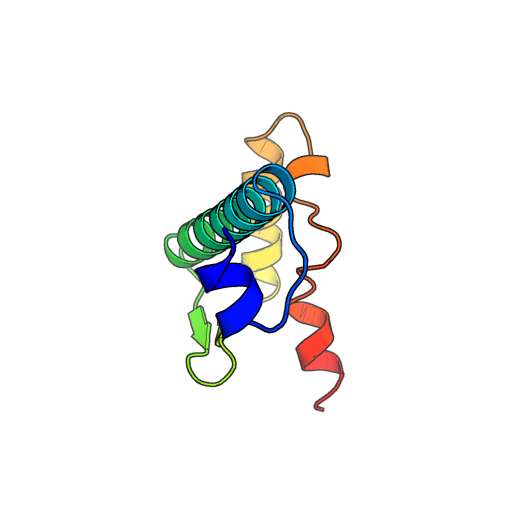3 87 PHE A O 1
ATOM 721 N N . LYS A 1 88 ? -0.344 -19.896 -15.089 1.00 40.28 88 LYS A N 1
ATOM 722 C CA . LYS A 1 88 ? 0.134 -20.566 -16.302 1.00 40.28 88 LYS A CA 1
ATOM 723 C C . LYS A 1 88 ? -0.187 -22.054 -16.248 1.00 40.28 88 LYS A C 1
ATOM 725 O O . LYS A 1 88 ? -0.085 -22.625 -15.140 1.00 40.28 88 LYS A O 1
#

Sequence (88 aa):
LAAFNNRFQTKLSRQQIKSKLTALKGIYTSIKAMLDASGFGWDDERHVVLVHDSVWDDYVKVQLLHTTSIDKLYYPGLKIRSFYDRFK

Radius of gyration: 16.4 Å; Cα contacts (8 Å, |Δi|>4): 37; chains: 1; bounding box: 42×28×36 Å

Solvent-accessible surface area (backbone atoms only — not comparable to full-atom values): 5477 Å² total; per-residue (Å²): 107,69,68,57,23,60,76,67,75,46,91,71,51,75,65,56,50,52,53,51,52,52,52,52,50,51,52,49,53,52,53,50,55,44,58,71,36,89,69,40,47,73,38,82,89,78,72,42,79,41,65,51,72,71,52,50,55,50,49,50,51,55,56,50,73,76,39,102,51,67,70,80,74,59,58,94,78,76,57,72,67,67,59,57,76,71,76,113

Nearest PDB structures (foldseek):
  6lkf-assembly1_A  TM=4.688E-01  e=7.991E+00  Streptococcus phage D4276

Secondary structure (DSSP, 8-state):
-HHHHHHTT----HHHHHHHHHHHHHHHHHHHHHHHSTTEEEETTTTEEEE-HHHHHHHHHHHHHH-S-GGGT--TT--SHHHHTT--

Organism: Phytophthora nicotianae (NCBI:txid4792)